Protein AF-A0A1R1MJ36-F1 (afdb_monomer)

Mean predicted aligned error: 6.84 Å

Sequence (83 aa):
MKYPEGIRRFIYSTNSIERGMKEIKRRAKVIEHFPGEGGVMKLLYYLLKEENDNLRSRVLPCKDEWEKFVKSRDKEVATGRHT

Organism: NCBI:txid191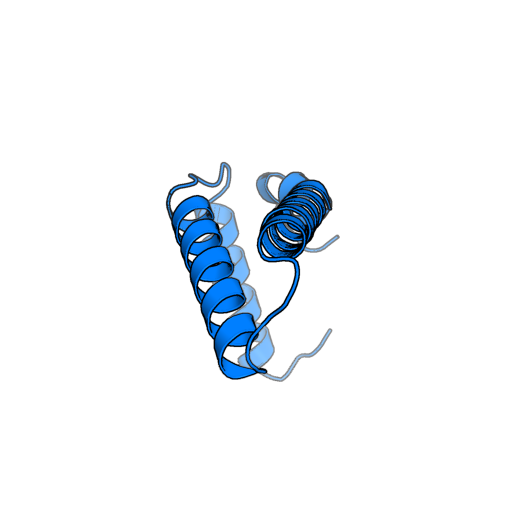4305

Solvent-accessible surface area (backbone atoms only — not comparable to full-atom values): 5066 Å² total; per-residue (Å²): 128,97,66,61,76,69,50,44,68,67,72,72,45,58,62,66,61,52,50,53,53,52,50,54,54,54,56,55,60,73,57,75,68,71,98,42,70,70,54,51,52,52,54,51,50,53,53,53,50,53,52,50,54,58,55,69,72,53,82,60,90,38,50,71,61,50,53,51,50,51,57,52,49,53,51,36,59,75,67,68,60,85,127

Foldseek 3Di:
DLDDPLCVVVVPDCPLVVVLVVVLVVVVVVVVDDPDPVRSVVSNVVSVVVSVVVVVPDDRPPVVRVVVSVVVVVVCVVVVPDD

Structure (mmCIF, N/CA/C/O backbone):
data_AF-A0A1R1MJ36-F1
#
_entry.id   AF-A0A1R1MJ36-F1
#
loop_
_atom_site.group_PDB
_atom_site.id
_atom_site.type_symbol
_atom_site.label_atom_id
_atom_site.label_alt_id
_atom_site.label_comp_id
_atom_site.label_asym_id
_atom_site.label_entity_id
_atom_site.label_seq_id
_atom_site.pdbx_PDB_ins_code
_atom_site.Cartn_x
_atom_site.Cartn_y
_atom_site.Cartn_z
_atom_site.occupancy
_atom_site.B_iso_or_equiv
_atom_site.auth_seq_id
_atom_site.auth_comp_id
_atom_site.auth_asym_id
_atom_site.auth_atom_id
_atom_site.pdbx_PDB_model_num
ATOM 1 N N . MET A 1 1 ? 15.111 -18.746 -10.683 1.00 56.59 1 MET A N 1
ATOM 2 C CA . MET A 1 1 ? 14.320 -17.568 -10.254 1.00 56.59 1 MET A CA 1
ATOM 3 C C . MET A 1 1 ? 13.903 -16.802 -11.516 1.00 56.59 1 MET A C 1
ATOM 5 O O . MET A 1 1 ? 14.777 -16.236 -12.155 1.00 56.59 1 MET A O 1
ATOM 9 N N . LYS A 1 2 ? 12.632 -16.882 -11.954 1.00 82.25 2 LYS A N 1
ATOM 10 C CA . LYS A 1 2 ? 12.183 -16.467 -13.312 1.00 82.25 2 LYS A CA 1
ATOM 11 C C . LYS A 1 2 ? 12.068 -14.937 -13.536 1.00 82.25 2 LYS A C 1
ATOM 13 O O . LYS A 1 2 ? 11.763 -14.528 -14.644 1.00 82.25 2 LYS A O 1
ATOM 18 N N . TYR A 1 3 ? 12.304 -14.086 -12.532 1.00 83.44 3 TYR A N 1
ATOM 19 C CA . TYR A 1 3 ? 12.118 -12.626 -12.650 1.00 83.44 3 TYR A CA 1
ATOM 20 C C . TYR A 1 3 ? 13.388 -11.876 -13.111 1.00 83.44 3 TYR A C 1
ATOM 22 O O . TYR A 1 3 ? 14.488 -12.305 -12.732 1.00 83.44 3 TYR A O 1
ATOM 30 N N . PRO A 1 4 ? 13.266 -10.748 -13.848 1.00 87.56 4 PRO A N 1
ATOM 31 C CA . PRO A 1 4 ? 14.391 -9.869 -14.197 1.00 87.56 4 PRO A CA 1
ATOM 32 C C . PRO A 1 4 ? 15.145 -9.358 -12.964 1.00 87.56 4 PRO A C 1
ATOM 34 O O . PRO A 1 4 ? 14.537 -9.101 -11.924 1.00 87.56 4 PRO A O 1
ATOM 37 N N . GLU A 1 5 ? 16.465 -9.201 -13.055 1.00 85.06 5 GLU A N 1
ATOM 38 C CA . GLU A 1 5 ? 17.316 -8.881 -11.900 1.00 85.06 5 GLU A CA 1
ATOM 39 C C . GLU A 1 5 ? 16.945 -7.549 -11.234 1.00 85.06 5 GLU A C 1
ATOM 41 O O . GLU A 1 5 ? 16.835 -7.479 -10.007 1.00 85.06 5 GLU A O 1
ATOM 46 N N . GLY A 1 6 ? 16.621 -6.532 -12.039 1.00 83.38 6 GLY A N 1
ATOM 47 C CA . GLY A 1 6 ? 16.262 -5.201 -11.550 1.00 83.38 6 GLY A CA 1
ATOM 48 C C . GLY A 1 6 ? 14.986 -5.143 -10.700 1.00 83.38 6 GLY A C 1
ATOM 49 O O . GLY A 1 6 ? 14.834 -4.205 -9.917 1.00 83.38 6 GLY A O 1
ATOM 50 N N . ILE A 1 7 ? 14.079 -6.129 -10.803 1.00 85.06 7 ILE A N 1
ATOM 51 C CA . ILE A 1 7 ? 12.825 -6.145 -10.027 1.00 85.06 7 ILE A CA 1
ATOM 52 C C . ILE A 1 7 ? 12.865 -7.084 -8.820 1.00 85.06 7 ILE A C 1
ATOM 54 O O . ILE A 1 7 ? 12.079 -6.917 -7.886 1.00 85.06 7 ILE A O 1
ATOM 58 N N . ARG A 1 8 ? 13.802 -8.041 -8.783 1.00 87.06 8 ARG A N 1
ATOM 59 C CA . ARG A 1 8 ? 13.892 -9.053 -7.712 1.00 87.06 8 ARG A CA 1
ATOM 60 C C . ARG A 1 8 ? 13.905 -8.425 -6.324 1.00 87.06 8 ARG A C 1
ATOM 62 O O . ARG A 1 8 ? 13.160 -8.867 -5.458 1.00 87.06 8 ARG A O 1
ATOM 69 N N . ARG A 1 9 ? 14.689 -7.361 -6.120 1.00 85.75 9 ARG A N 1
ATOM 70 C CA . ARG A 1 9 ? 14.774 -6.664 -4.823 1.00 85.75 9 ARG A CA 1
ATOM 71 C C . ARG A 1 9 ? 13.411 -6.161 -4.338 1.00 85.75 9 ARG A C 1
ATOM 73 O O . ARG A 1 9 ? 13.135 -6.227 -3.146 1.00 85.75 9 ARG A O 1
ATOM 80 N N . PHE A 1 10 ? 12.567 -5.681 -5.250 1.00 81.75 10 PHE A N 1
ATOM 81 C CA . PHE A 1 10 ? 11.231 -5.185 -4.920 1.00 81.75 10 PHE A CA 1
ATOM 82 C C . PHE A 1 10 ? 10.250 -6.323 -4.632 1.00 81.75 10 PHE A C 1
ATOM 84 O O . PHE A 1 10 ? 9.411 -6.178 -3.754 1.00 81.75 10 PHE A O 1
ATOM 91 N N . ILE A 1 11 ? 10.380 -7.456 -5.328 1.00 83.75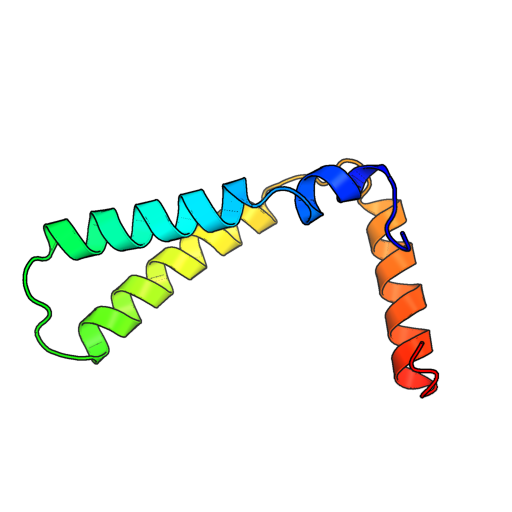 11 ILE A N 1
ATOM 92 C CA . ILE A 1 11 ? 9.518 -8.633 -5.134 1.00 83.75 11 ILE A CA 1
ATOM 93 C C . ILE A 1 11 ? 9.847 -9.358 -3.823 1.00 83.75 11 ILE A C 1
ATO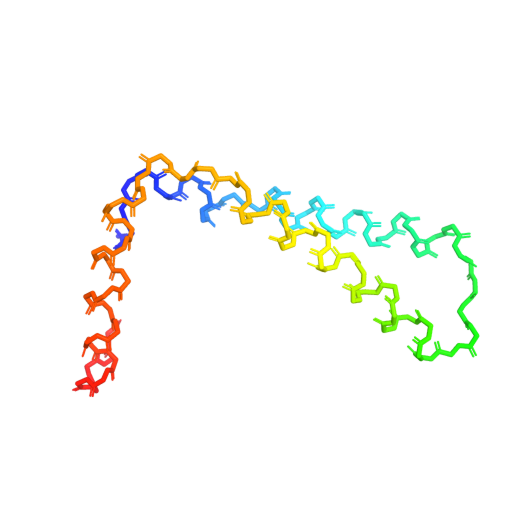M 95 O O . ILE A 1 11 ? 8.942 -9.785 -3.115 1.00 83.75 11 ILE A O 1
ATOM 99 N N . TYR A 1 12 ? 11.132 -9.503 -3.489 1.00 85.62 12 TYR A N 1
ATOM 100 C CA . TYR A 1 12 ? 11.559 -10.223 -2.284 1.00 85.62 12 TYR A CA 1
ATOM 101 C C . TYR A 1 12 ? 11.475 -9.395 -1.006 1.00 85.62 12 TYR A C 1
ATOM 103 O O . TYR A 1 12 ? 11.520 -9.957 0.085 1.00 85.62 12 TYR A O 1
ATOM 111 N N . SER A 1 13 ? 11.368 -8.071 -1.114 1.00 86.00 13 SER A N 1
ATOM 112 C CA . SER A 1 13 ? 11.229 -7.225 0.063 1.00 86.00 13 SER A CA 1
ATOM 113 C C . SER A 1 13 ? 9.788 -7.230 0.569 1.00 86.00 13 SER A C 1
ATOM 115 O O . SER A 1 13 ? 8.872 -6.777 -0.112 1.00 86.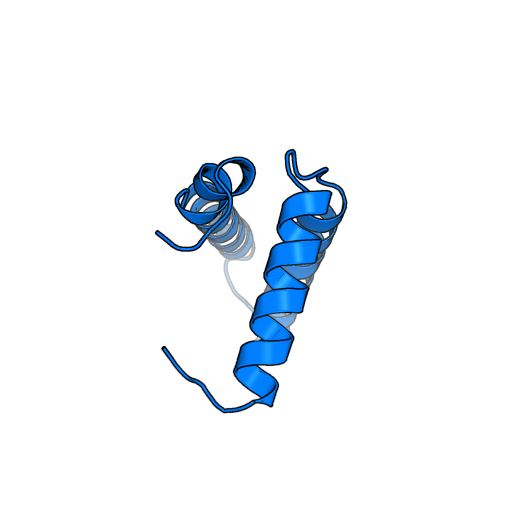00 13 SER A O 1
ATOM 117 N N . THR A 1 14 ? 9.594 -7.656 1.815 1.00 89.06 14 THR A N 1
ATOM 118 C CA . THR A 1 14 ? 8.317 -7.524 2.535 1.00 89.06 14 THR A CA 1
ATOM 119 C C . THR A 1 14 ? 8.081 -6.109 3.060 1.00 89.06 14 THR A C 1
ATOM 121 O O . THR A 1 14 ? 6.983 -5.805 3.522 1.00 89.06 14 THR A O 1
ATOM 124 N N . ASN A 1 15 ? 9.068 -5.211 2.955 1.00 88.56 15 ASN A N 1
ATOM 125 C CA . ASN A 1 15 ? 9.043 -3.888 3.580 1.00 88.56 15 ASN A CA 1
ATOM 126 C C . ASN A 1 15 ? 7.825 -3.048 3.162 1.00 88.56 15 ASN A C 1
ATOM 128 O O . ASN A 1 15 ? 7.230 -2.368 3.993 1.00 88.56 15 ASN A O 1
ATOM 132 N N . SER A 1 16 ? 7.417 -3.105 1.890 1.00 84.69 16 SER A N 1
ATOM 133 C CA . SER A 1 16 ? 6.221 -2.389 1.422 1.00 84.69 16 SER A CA 1
ATOM 134 C C . SER A 1 16 ? 4.938 -2.917 2.067 1.00 84.69 16 SER A C 1
ATOM 136 O O . SER A 1 16 ? 4.121 -2.126 2.535 1.00 84.69 16 SER A O 1
ATOM 138 N N . ILE A 1 17 ? 4.793 -4.239 2.172 1.00 89.12 17 ILE A N 1
ATOM 139 C CA . ILE A 1 17 ? 3.633 -4.877 2.810 1.00 89.12 17 ILE A CA 1
ATOM 140 C C . ILE A 1 17 ? 3.627 -4.578 4.312 1.00 89.12 17 ILE A C 1
ATOM 142 O O . ILE A 1 17 ? 2.604 -4.180 4.867 1.00 89.12 17 ILE A O 1
ATOM 146 N N . GLU A 1 18 ? 4.776 -4.708 4.974 1.00 93.19 18 GLU A N 1
ATOM 147 C CA . GLU A 1 18 ? 4.929 -4.407 6.397 1.00 93.19 18 GLU A CA 1
ATOM 148 C C . GLU A 1 18 ? 4.603 -2.947 6.712 1.00 93.19 18 GLU A C 1
ATOM 150 O O . GLU A 1 18 ? 3.919 -2.665 7.698 1.00 93.19 18 GLU A O 1
ATOM 155 N N . ARG A 1 19 ? 5.060 -2.012 5.872 1.00 92.00 19 ARG A N 1
ATOM 156 C CA . ARG A 1 19 ? 4.761 -0.585 6.013 1.00 92.00 19 ARG A CA 1
ATOM 157 C C . ARG A 1 19 ? 3.269 -0.309 5.852 1.00 92.00 19 ARG A C 1
ATOM 159 O O . ARG A 1 19 ? 2.704 0.375 6.703 1.00 92.00 19 ARG A O 1
ATOM 166 N N . GLY A 1 20 ? 2.629 -0.886 4.832 1.00 91.56 20 GLY A N 1
ATOM 167 C CA . GLY A 1 20 ? 1.182 -0.773 4.631 1.00 91.56 20 GLY A CA 1
ATOM 168 C C . GLY A 1 20 ? 0.389 -1.311 5.825 1.00 91.56 20 GLY A C 1
ATOM 169 O O . GLY A 1 20 ? -0.484 -0.631 6.361 1.00 91.56 20 GLY A O 1
ATOM 170 N N . MET A 1 21 ? 0.759 -2.489 6.333 1.00 93.44 21 MET A N 1
ATOM 171 C CA . MET A 1 21 ? 0.117 -3.088 7.508 1.00 93.44 21 MET A CA 1
ATOM 172 C C . MET A 1 21 ? 0.330 -2.272 8.789 1.00 93.44 21 MET A C 1
ATOM 174 O O . MET A 1 21 ? -0.586 -2.162 9.607 1.00 93.44 21 MET A O 1
ATOM 178 N N . LYS A 1 22 ? 1.514 -1.677 8.981 1.00 95.38 22 LYS A N 1
ATOM 179 C CA . LYS A 1 22 ? 1.772 -0.760 10.105 1.00 95.38 22 LYS A CA 1
ATOM 180 C C . LYS A 1 22 ? 0.875 0.472 10.032 1.00 95.38 22 LYS A C 1
ATOM 182 O O . LYS A 1 22 ? 0.323 0.868 11.056 1.00 95.38 22 LYS A O 1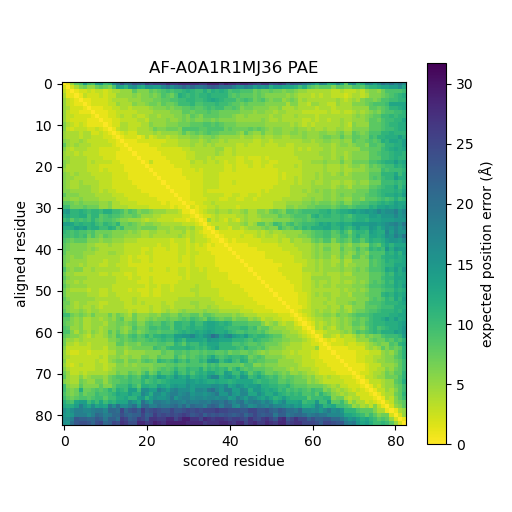
ATOM 187 N N . GLU A 1 23 ? 0.691 1.042 8.846 1.00 93.88 23 GLU A N 1
ATOM 188 C CA . GLU A 1 23 ? -0.149 2.224 8.658 1.00 93.88 23 GLU A CA 1
ATOM 189 C C . GLU A 1 23 ? -1.635 1.924 8.899 1.00 93.88 23 GLU A C 1
ATOM 191 O O . GLU A 1 23 ? -2.301 2.674 9.616 1.00 93.88 23 GLU A O 1
ATOM 196 N N . ILE A 1 24 ? -2.133 0.782 8.408 1.00 94.00 24 ILE A N 1
ATOM 197 C CA . ILE A 1 24 ? -3.495 0.304 8.700 1.00 94.00 24 ILE A CA 1
ATOM 198 C C . ILE A 1 24 ? -3.702 0.181 10.215 1.00 94.00 24 ILE A C 1
ATOM 200 O O . ILE A 1 24 ? -4.650 0.750 10.755 1.00 94.00 24 ILE A O 1
ATOM 204 N N . LYS A 1 25 ? -2.787 -0.498 10.924 1.00 93.75 25 LYS A N 1
ATOM 205 C CA . LYS A 1 25 ? -2.864 -0.656 12.388 1.00 93.75 25 LYS A CA 1
ATOM 206 C C . LYS A 1 25 ? -2.826 0.687 13.118 1.00 93.75 25 LYS A C 1
ATOM 208 O O . LYS A 1 25 ? -3.574 0.882 14.072 1.00 93.75 25 LYS A O 1
ATOM 213 N N . ARG A 1 26 ? -1.978 1.621 12.674 1.00 95.19 26 ARG A N 1
ATOM 214 C CA . ARG A 1 26 ? -1.850 2.956 13.272 1.00 95.19 26 ARG A CA 1
ATOM 215 C C . ARG A 1 26 ? -3.146 3.757 13.141 1.00 95.19 26 ARG A C 1
ATOM 217 O O . ARG A 1 26 ? -3.606 4.299 14.140 1.00 95.19 26 ARG A O 1
ATOM 224 N N . ARG A 1 27 ? -3.748 3.817 11.945 1.00 93.12 27 ARG A N 1
ATOM 225 C CA . ARG A 1 27 ? -5.003 4.563 11.725 1.00 93.12 27 ARG A CA 1
ATOM 226 C C . ARG A 1 27 ? -6.197 3.896 12.407 1.00 93.12 27 ARG A C 1
ATOM 228 O O . ARG A 1 27 ? -7.012 4.596 12.995 1.00 93.12 27 ARG A O 1
ATOM 235 N N . ALA A 1 28 ? -6.259 2.563 12.403 1.00 92.31 28 ALA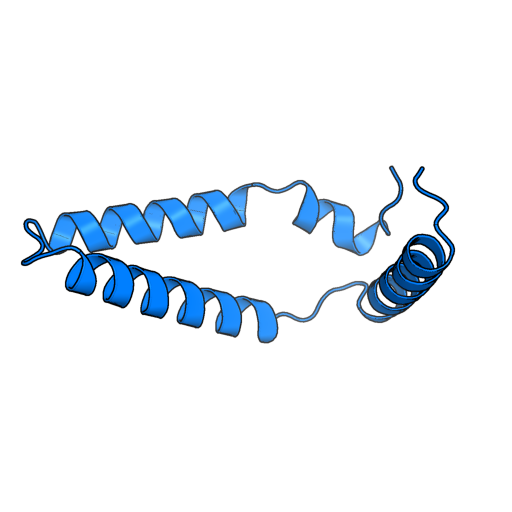 A N 1
ATOM 236 C CA . ALA A 1 28 ? -7.290 1.827 13.131 1.00 92.31 28 ALA A CA 1
ATOM 237 C C . ALA A 1 28 ? -7.223 2.083 14.645 1.00 92.31 28 ALA A C 1
ATOM 239 O O . ALA A 1 28 ? -8.258 2.283 15.270 1.00 92.31 28 ALA A O 1
ATOM 240 N N . LYS A 1 29 ? -6.013 2.157 15.223 1.00 93.00 29 LYS A N 1
ATOM 241 C CA . LYS A 1 29 ? -5.822 2.477 16.645 1.00 93.00 29 LYS A CA 1
ATOM 242 C C . LYS A 1 29 ? -6.352 3.866 17.019 1.00 93.00 29 LYS A C 1
ATOM 244 O O . LYS A 1 29 ? -6.912 4.007 18.093 1.00 93.00 29 LYS A O 1
ATOM 249 N N . VAL A 1 30 ? -6.181 4.868 16.152 1.00 94.06 30 VAL A N 1
ATOM 250 C CA . VAL A 1 30 ? -6.652 6.249 16.399 1.00 94.06 30 VAL A CA 1
ATOM 251 C C . VAL A 1 30 ? -8.177 6.354 16.384 1.00 94.06 30 VAL A C 1
ATOM 253 O O . VAL A 1 30 ? -8.734 7.193 17.077 1.00 94.06 30 VAL A O 1
ATOM 256 N N . ILE A 1 31 ? -8.852 5.525 15.587 1.00 90.81 31 ILE A N 1
ATOM 257 C CA . ILE A 1 31 ? -10.316 5.550 15.480 1.00 90.81 31 ILE A CA 1
ATOM 258 C C . ILE A 1 31 ? -10.980 4.946 16.727 1.00 90.81 31 ILE A C 1
ATOM 260 O O . ILE A 1 31 ? -12.109 5.315 17.023 1.00 90.81 31 ILE A O 1
ATOM 264 N N . GLU A 1 32 ? -10.272 4.077 17.464 1.00 86.31 32 GLU A N 1
ATOM 265 C CA . GLU A 1 32 ? -10.683 3.369 18.694 1.00 86.31 32 GLU A CA 1
ATOM 266 C C . GLU A 1 32 ? -11.912 2.454 18.544 1.00 86.31 32 GLU A C 1
ATOM 268 O O . GLU A 1 32 ? -11.840 1.272 18.881 1.00 86.31 32 GLU A O 1
ATOM 273 N N . HIS A 1 33 ? -13.014 2.952 17.983 1.00 90.81 33 HIS A N 1
ATOM 274 C CA . HIS A 1 33 ? -14.236 2.213 17.706 1.00 90.81 33 HIS A CA 1
ATOM 275 C C . HIS A 1 33 ? -14.794 2.557 16.320 1.00 90.81 33 HIS A C 1
ATOM 277 O O . HIS A 1 33 ? -15.011 3.720 15.979 1.00 90.81 33 HIS A O 1
ATOM 283 N N . PHE A 1 34 ? -15.070 1.532 15.514 1.00 91.25 34 PHE A N 1
ATOM 284 C CA . PHE A 1 34 ? -15.729 1.712 14.223 1.00 91.25 34 PHE A CA 1
ATOM 285 C C . PHE A 1 34 ? -17.247 1.571 14.382 1.00 91.25 34 PHE A C 1
ATOM 287 O O . PHE A 1 34 ? -17.689 0.585 14.964 1.00 91.25 34 PHE A O 1
ATOM 294 N N . PRO A 1 35 ? -18.055 2.469 13.786 1.00 87.56 35 PRO A N 1
ATOM 295 C CA . PRO A 1 35 ? -19.518 2.416 13.880 1.00 87.56 35 PRO A CA 1
ATOM 296 C C . PRO A 1 35 ? -20.144 1.221 13.133 1.00 87.56 35 PRO A C 1
ATOM 298 O O . PRO A 1 35 ? -21.350 1.016 13.195 1.00 87.56 35 PRO A O 1
ATOM 301 N N . GLY A 1 36 ? -19.340 0.458 12.385 1.00 92.00 36 GLY A N 1
ATOM 302 C CA . GLY A 1 36 ? -19.747 -0.722 11.628 1.00 92.00 36 GLY A CA 1
ATOM 303 C C . GLY A 1 36 ? -18.749 -1.066 10.519 1.00 92.00 36 GLY A C 1
ATOM 304 O O . GLY A 1 36 ? -17.790 -0.327 10.267 1.00 92.00 36 GLY A O 1
ATOM 305 N N . GLU A 1 37 ? -18.995 -2.169 9.812 1.00 92.56 37 GLU A N 1
ATOM 306 C CA . GLU A 1 37 ? -18.110 -2.684 8.752 1.00 92.56 37 GLU A CA 1
ATOM 307 C C . GLU A 1 37 ? -17.875 -1.676 7.619 1.00 92.56 37 GLU A C 1
ATOM 309 O O . GLU A 1 37 ? -16.762 -1.551 7.109 1.00 92.56 37 GLU A O 1
ATOM 314 N N . GLY A 1 38 ? -18.891 -0.878 7.271 1.00 93.75 38 GLY A N 1
ATOM 315 C CA . GLY A 1 38 ? -18.771 0.153 6.237 1.00 93.75 38 GLY A CA 1
ATOM 316 C C . GLY A 1 38 ? -17.712 1.218 6.555 1.00 93.75 38 GLY A C 1
ATOM 317 O O . GLY A 1 38 ? -17.047 1.719 5.647 1.00 93.75 38 GLY A O 1
ATOM 318 N N . GLY A 1 39 ? -17.505 1.536 7.839 1.00 91.31 39 GLY A N 1
ATOM 319 C CA . GLY A 1 39 ? -16.450 2.453 8.276 1.00 91.31 39 GLY A CA 1
ATOM 320 C C . GLY A 1 39 ? -15.055 1.859 8.079 1.00 91.31 39 GLY A C 1
ATOM 321 O O . GLY A 1 39 ? -14.158 2.532 7.568 1.00 91.31 39 GLY A O 1
ATOM 322 N N . VAL A 1 40 ? -14.899 0.574 8.408 1.00 92.81 40 VAL A N 1
ATOM 323 C CA . VAL A 1 40 ? -13.648 -0.176 8.221 1.00 92.81 40 VAL A CA 1
ATOM 324 C C . VAL A 1 40 ? -13.306 -0.286 6.737 1.00 92.81 40 VAL A C 1
ATOM 326 O O . VAL A 1 40 ? -12.191 0.042 6.332 1.00 92.81 40 VAL A O 1
ATOM 329 N N . MET A 1 41 ? -14.278 -0.673 5.908 1.00 94.94 41 MET A N 1
ATOM 330 C CA . MET A 1 41 ? -14.092 -0.810 4.461 1.00 94.94 41 MET A CA 1
ATOM 331 C C . MET A 1 41 ? -13.714 0.514 3.802 1.00 94.94 41 MET A C 1
ATOM 333 O O . MET A 1 41 ? -12.831 0.548 2.947 1.00 94.94 41 MET A O 1
ATOM 337 N N . LYS A 1 42 ? -14.327 1.623 4.231 1.00 94.38 42 LYS A N 1
ATOM 338 C CA . LYS A 1 42 ? -13.992 2.957 3.722 1.00 94.38 42 LYS A CA 1
ATOM 339 C C . LYS A 1 42 ? -12.561 3.364 4.088 1.00 94.38 42 LYS A C 1
ATOM 341 O O . LYS A 1 42 ? -11.839 3.859 3.224 1.00 94.38 42 LYS A O 1
ATOM 346 N N . LEU A 1 43 ? -12.130 3.129 5.332 1.00 93.12 43 LEU A N 1
ATOM 347 C CA . LEU A 1 43 ? -10.745 3.380 5.750 1.00 93.12 43 LEU A CA 1
ATOM 348 C C . LEU A 1 43 ? -9.756 2.556 4.919 1.00 93.12 43 LEU A C 1
ATOM 350 O O . LEU A 1 43 ? -8.776 3.100 4.407 1.00 93.12 43 LEU A O 1
ATOM 354 N N . LEU A 1 44 ? -10.022 1.255 4.788 1.00 93.94 44 LEU A N 1
ATOM 355 C CA . LEU A 1 44 ? -9.168 0.346 4.035 1.00 93.94 44 LEU A CA 1
ATOM 356 C C . LEU A 1 44 ? -9.070 0.775 2.569 1.00 93.94 44 LEU A C 1
ATOM 358 O O . LEU A 1 44 ? -7.971 0.845 2.027 1.00 93.94 44 LEU A O 1
ATOM 362 N N . TYR A 1 45 ? -10.196 1.133 1.952 1.00 95.75 45 TYR A N 1
ATOM 363 C CA . TYR A 1 45 ? -10.226 1.637 0.583 1.00 95.75 45 TYR A CA 1
ATOM 364 C C . TYR A 1 45 ? -9.338 2.871 0.403 1.00 95.75 45 TYR A C 1
ATOM 366 O O . TYR A 1 45 ? -8.525 2.904 -0.519 1.00 95.75 45 TYR A O 1
ATOM 374 N N . TYR A 1 46 ? -9.445 3.870 1.284 1.00 95.50 46 TYR A N 1
ATOM 375 C CA . TYR A 1 46 ? -8.628 5.078 1.166 1.00 95.50 46 TYR A CA 1
ATOM 376 C C . TYR A 1 46 ? -7.134 4.797 1.321 1.00 95.50 46 TYR A C 1
ATOM 378 O O . TYR A 1 46 ? -6.341 5.329 0.549 1.00 95.50 46 TYR A O 1
ATOM 386 N N . LEU A 1 47 ? -6.758 3.926 2.259 1.00 93.50 47 LEU A N 1
ATOM 387 C CA . LEU A 1 47 ? -5.367 3.512 2.447 1.00 93.50 47 LEU A CA 1
ATOM 388 C C . LEU A 1 47 ? -4.806 2.783 1.224 1.00 93.50 47 LEU A C 1
ATOM 390 O O . LEU A 1 47 ? -3.704 3.082 0.774 1.00 93.50 47 LEU A O 1
ATOM 394 N N . LEU A 1 48 ? -5.571 1.844 0.665 1.00 93.62 48 LEU A N 1
ATOM 395 C CA . LEU A 1 48 ? -5.153 1.102 -0.522 1.00 93.62 48 LEU A CA 1
ATOM 396 C C . LEU A 1 48 ? -5.076 1.998 -1.759 1.00 93.62 48 LEU A C 1
ATOM 398 O O . LEU A 1 48 ? -4.182 1.821 -2.583 1.00 93.62 48 LEU A O 1
ATOM 402 N N . LYS A 1 49 ? -5.984 2.971 -1.884 1.00 95.25 49 LYS A N 1
ATOM 403 C CA . LYS A 1 49 ? -5.951 3.956 -2.965 1.00 95.25 49 LYS A CA 1
ATOM 404 C C . LYS A 1 49 ? -4.691 4.822 -2.888 1.00 95.25 49 LYS A C 1
ATOM 406 O O . LYS A 1 49 ? -3.992 4.947 -3.888 1.00 95.25 49 LYS A O 1
ATOM 411 N N . GLU A 1 50 ? -4.378 5.346 -1.703 1.00 92.69 50 GLU A N 1
ATOM 412 C CA . GLU A 1 50 ? -3.167 6.136 -1.444 1.00 92.69 50 GLU A CA 1
ATOM 413 C C . GLU A 1 50 ? -1.894 5.336 -1.778 1.00 92.69 50 GLU A C 1
ATOM 415 O O . GLU A 1 50 ? -1.027 5.813 -2.510 1.00 92.69 50 GLU A O 1
ATOM 420 N N . GLU A 1 51 ? -1.802 4.083 -1.319 1.00 90.94 51 GLU A N 1
ATOM 421 C CA . GLU A 1 51 ? -0.648 3.227 -1.620 1.00 90.94 51 GLU A CA 1
ATOM 422 C C . GLU A 1 51 ? -0.554 2.882 -3.114 1.00 90.94 51 GLU A C 1
ATOM 424 O O . GLU A 1 51 ? 0.538 2.885 -3.681 1.00 90.94 51 GLU A O 1
ATOM 429 N N . ASN A 1 52 ? -1.6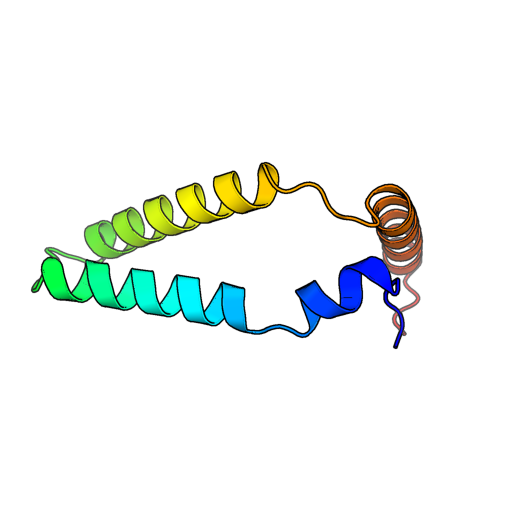79 2.633 -3.788 1.00 92.62 52 ASN A N 1
ATOM 430 C CA . ASN A 1 52 ? -1.692 2.396 -5.230 1.00 92.62 52 ASN A CA 1
ATOM 431 C C . ASN A 1 52 ? -1.169 3.611 -6.011 1.00 92.62 52 ASN A C 1
ATOM 433 O O . ASN A 1 52 ? -0.382 3.444 -6.944 1.00 92.62 52 ASN A O 1
ATOM 437 N N . ASP A 1 53 ? -1.560 4.823 -5.626 1.00 92.62 53 ASP A N 1
ATOM 438 C CA . ASP A 1 53 ? -1.089 6.047 -6.277 1.00 92.62 53 ASP A CA 1
ATOM 439 C C . ASP A 1 53 ? 0.419 6.256 -6.035 1.00 92.62 53 ASP A C 1
ATOM 441 O O . ASP A 1 53 ? 1.165 6.582 -6.964 1.00 92.62 53 ASP A O 1
ATOM 445 N N . ASN A 1 54 ? 0.902 5.937 -4.829 1.00 88.94 54 ASN A N 1
ATOM 446 C CA . ASN A 1 54 ? 2.330 5.922 -4.500 1.00 88.94 54 ASN A CA 1
ATOM 447 C C . ASN A 1 54 ? 3.124 4.869 -5.283 1.00 88.94 54 ASN A C 1
ATOM 449 O O . ASN A 1 54 ? 4.289 5.090 -5.605 1.00 88.94 54 ASN A O 1
ATOM 453 N N . LEU A 1 55 ? 2.542 3.704 -5.568 1.00 85.81 55 LEU A N 1
ATOM 454 C CA . LEU A 1 55 ? 3.194 2.670 -6.373 1.00 85.81 55 LEU A CA 1
ATOM 455 C C . LEU A 1 55 ? 3.214 3.044 -7.857 1.00 85.81 55 LEU A C 1
ATOM 457 O O . LEU A 1 55 ? 4.219 2.810 -8.523 1.00 85.81 55 LEU A O 1
ATOM 461 N N . ARG A 1 56 ? 2.143 3.663 -8.365 1.00 86.31 56 ARG A N 1
ATOM 462 C CA . ARG A 1 56 ? 2.046 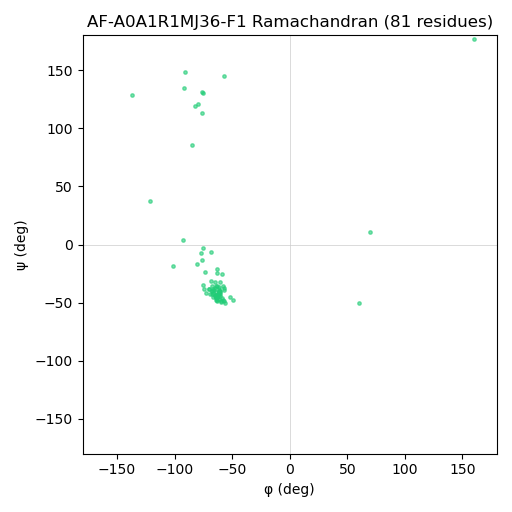4.132 -9.757 1.00 86.31 56 ARG A CA 1
ATOM 463 C C . ARG A 1 56 ? 3.032 5.248 -10.083 1.00 86.31 56 ARG A C 1
ATOM 465 O O . ARG A 1 56 ? 3.493 5.321 -11.218 1.00 86.31 56 ARG A O 1
ATOM 472 N N . SER A 1 57 ? 3.356 6.104 -9.116 1.00 87.25 57 SER A N 1
ATOM 473 C CA . SER A 1 57 ? 4.322 7.192 -9.308 1.00 87.25 57 SER A CA 1
ATOM 474 C C . SER A 1 57 ? 5.783 6.724 -9.309 1.00 87.25 57 SER A C 1
ATOM 476 O O . SER A 1 57 ? 6.669 7.474 -9.720 1.00 87.25 57 SER A O 1
ATOM 478 N N . ARG A 1 58 ? 6.068 5.485 -8.885 1.00 84.25 58 ARG A N 1
ATOM 479 C CA . ARG A 1 58 ? 7.435 4.950 -8.858 1.00 84.25 58 ARG A CA 1
ATOM 480 C C . ARG A 1 58 ? 7.908 4.554 -10.250 1.00 84.25 58 ARG A C 1
ATOM 482 O O . ARG A 1 58 ? 7.269 3.774 -10.952 1.00 84.25 58 ARG A O 1
ATOM 489 N N . VAL A 1 59 ? 9.106 5.010 -10.602 1.00 82.12 59 VAL A N 1
ATOM 490 C CA . VAL A 1 59 ? 9.818 4.532 -11.789 1.00 82.12 59 VAL A CA 1
ATOM 491 C C . VAL A 1 59 ? 10.528 3.226 -11.441 1.00 82.12 59 VAL A C 1
ATOM 493 O O . VAL A 1 59 ? 11.375 3.185 -10.547 1.00 82.12 59 VAL A O 1
ATOM 496 N N . LEU A 1 60 ? 10.177 2.147 -12.140 1.00 81.56 60 LEU A N 1
ATOM 497 C CA . LEU A 1 60 ? 10.880 0.873 -12.011 1.00 81.56 60 LEU A CA 1
ATOM 498 C C . LEU A 1 60 ? 12.230 0.951 -12.739 1.00 81.56 60 LEU A C 1
ATOM 500 O O . LEU A 1 60 ? 12.241 1.300 -13.921 1.00 81.56 60 LEU A O 1
ATOM 504 N N . PRO A 1 61 ? 13.348 0.552 -12.102 1.00 79.44 61 PRO A N 1
ATOM 505 C CA . PRO A 1 61 ? 14.666 0.564 -12.741 1.00 79.44 61 PRO A CA 1
ATOM 506 C C . PRO A 1 61 ? 14.757 -0.288 -14.016 1.00 79.44 61 PRO A C 1
ATOM 508 O O . PRO A 1 61 ? 15.582 -0.018 -14.876 1.00 79.44 61 PRO A O 1
ATOM 511 N N . CYS A 1 62 ? 13.908 -1.313 -14.141 1.00 84.88 62 CYS A N 1
ATOM 512 C CA . CYS A 1 62 ? 13.886 -2.263 -15.259 1.00 84.88 62 CYS A CA 1
ATOM 513 C C . CYS A 1 62 ? 12.527 -2.283 -15.979 1.00 84.88 62 CYS A C 1
ATOM 515 O O . CYS A 1 62 ? 12.040 -3.345 -16.367 1.00 84.88 62 CYS A O 1
ATOM 517 N N . LYS A 1 63 ? 11.880 -1.118 -16.128 1.00 83.94 63 LYS A N 1
ATOM 518 C CA . LYS A 1 63 ? 10.527 -1.002 -16.702 1.00 83.94 63 LYS A CA 1
ATOM 519 C C . LYS A 1 63 ? 10.373 -1.752 -18.035 1.00 83.94 63 LYS A C 1
ATOM 521 O O . LYS A 1 63 ? 9.446 -2.545 -18.174 1.00 83.94 63 LYS A O 1
ATOM 526 N N . ASP A 1 64 ? 11.313 -1.578 -18.962 1.00 85.62 64 ASP A N 1
ATOM 527 C CA . ASP A 1 64 ? 11.246 -2.195 -20.294 1.00 85.62 64 ASP A CA 1
ATOM 528 C C . ASP A 1 64 ? 11.384 -3.724 -20.251 1.00 85.62 64 ASP A C 1
ATOM 530 O O . ASP A 1 64 ? 10.690 -4.450 -20.966 1.00 85.62 64 ASP A O 1
ATOM 534 N N . GLU A 1 65 ? 12.277 -4.237 -19.401 1.00 85.00 65 GLU A N 1
ATOM 535 C CA . GLU A 1 65 ? 12.452 -5.679 -19.193 1.00 85.00 65 GLU A CA 1
ATOM 536 C C . GLU A 1 65 ? 11.225 -6.293 -18.521 1.00 85.00 65 GLU A C 1
ATOM 538 O O . GLU A 1 65 ? 10.780 -7.379 -18.896 1.00 85.00 65 GLU A O 1
ATOM 543 N N . TRP A 1 66 ? 10.648 -5.577 -17.556 1.00 85.56 66 TRP A N 1
ATOM 544 C CA . TRP A 1 66 ? 9.434 -5.981 -16.866 1.00 85.56 66 TRP A CA 1
ATOM 545 C C . TRP A 1 66 ? 8.240 -6.068 -17.819 1.00 85.56 66 TRP A C 1
ATOM 547 O O . TRP A 1 66 ? 7.531 -7.072 -17.819 1.00 85.56 66 TRP A O 1
ATOM 557 N N . GLU A 1 67 ? 8.046 -5.076 -18.689 1.00 86.12 67 GLU A N 1
ATOM 558 C CA . GLU A 1 67 ? 6.970 -5.097 -19.684 1.00 86.12 67 GLU A CA 1
ATOM 559 C C . GLU A 1 67 ? 7.105 -6.270 -20.664 1.00 86.12 67 GLU A C 1
ATOM 561 O O . GLU A 1 67 ? 6.112 -6.923 -20.997 1.00 86.12 67 GLU A O 1
ATOM 566 N N . LYS A 1 68 ? 8.332 -6.579 -21.108 1.00 88.44 68 LYS A N 1
ATOM 567 C CA . LYS A 1 68 ? 8.605 -7.755 -21.951 1.00 88.44 68 LYS A CA 1
ATOM 568 C C . LYS A 1 68 ? 8.303 -9.057 -21.208 1.00 88.44 68 LYS A C 1
ATOM 570 O O . LYS A 1 68 ? 7.666 -9.945 -21.775 1.00 88.44 68 LYS A O 1
ATOM 575 N N . PHE A 1 69 ? 8.716 -9.154 -19.945 1.00 86.50 69 PHE A N 1
ATOM 576 C CA . PHE A 1 69 ? 8.468 -10.317 -19.095 1.00 86.50 69 PHE A CA 1
ATOM 577 C C . PHE A 1 69 ? 6.968 -10.568 -18.883 1.00 86.50 69 PHE A C 1
ATOM 579 O O . PHE A 1 69 ? 6.505 -11.692 -19.071 1.00 86.50 69 PHE A O 1
ATOM 586 N N . VAL A 1 70 ? 6.193 -9.525 -18.563 1.00 86.75 70 VAL A N 1
ATOM 587 C CA . VAL A 1 70 ? 4.734 -9.621 -18.383 1.00 86.75 70 VAL A CA 1
ATOM 588 C C . VAL A 1 70 ? 4.062 -10.106 -19.669 1.00 86.75 70 VAL A C 1
ATOM 590 O O . VAL A 1 70 ? 3.339 -11.098 -19.638 1.00 86.75 70 VAL A O 1
ATOM 593 N N . LYS A 1 71 ? 4.391 -9.504 -20.821 1.00 87.62 71 LYS A N 1
ATOM 594 C CA . LYS A 1 71 ? 3.842 -9.913 -22.128 1.00 87.62 71 LYS A CA 1
ATOM 595 C C . LYS A 1 71 ? 4.205 -11.351 -22.508 1.00 87.62 71 LYS A C 1
ATOM 597 O O . LYS A 1 71 ? 3.401 -12.031 -23.142 1.00 87.62 71 LYS A O 1
ATOM 602 N N . SER A 1 72 ? 5.410 -11.810 -22.165 1.00 84.69 72 SER A N 1
ATOM 603 C CA . SER A 1 72 ? 5.830 -13.203 -22.376 1.00 84.69 72 SER A CA 1
ATOM 604 C C . SER A 1 72 ? 4.966 -14.159 -21.557 1.00 84.69 72 SER A C 1
ATOM 606 O O . SER A 1 72 ? 4.454 -15.145 -22.080 1.00 84.69 72 SER A O 1
ATOM 608 N N . ARG A 1 73 ? 4.744 -13.825 -20.284 1.00 82.31 73 ARG A N 1
ATOM 609 C CA . ARG A 1 73 ? 3.981 -14.653 -19.353 1.00 82.31 73 ARG A CA 1
ATOM 610 C C . ARG A 1 73 ? 2.485 -14.686 -19.680 1.00 82.31 73 ARG A C 1
ATOM 612 O O . ARG A 1 73 ? 1.878 -15.745 -19.591 1.00 82.31 73 ARG A O 1
ATOM 619 N N . ASP A 1 74 ? 1.897 -13.572 -20.111 1.00 81.00 74 ASP A N 1
ATOM 620 C CA . ASP A 1 74 ? 0.481 -13.522 -20.506 1.00 81.00 74 ASP A CA 1
ATOM 621 C C . ASP A 1 74 ? 0.203 -14.423 -21.719 1.00 81.00 74 ASP A C 1
ATOM 623 O O . ASP A 1 74 ? -0.824 -15.100 -21.778 1.00 81.00 74 ASP A O 1
ATOM 627 N N . LYS A 1 75 ? 1.159 -14.508 -22.655 1.00 76.31 75 LYS A N 1
ATOM 628 C CA . LYS A 1 75 ? 1.100 -15.456 -23.777 1.00 76.31 75 LYS A CA 1
ATOM 629 C C . LYS A 1 75 ? 1.209 -16.906 -23.306 1.00 76.31 75 LYS A C 1
ATOM 631 O O . LYS A 1 75 ? 0.474 -17.752 -23.802 1.00 76.31 75 LYS A O 1
ATOM 636 N N . GLU A 1 76 ? 2.084 -17.207 -22.348 1.00 75.06 76 GLU A N 1
ATOM 637 C CA . GLU A 1 76 ? 2.209 -18.555 -21.769 1.00 75.06 76 GLU A CA 1
ATOM 638 C C . GLU A 1 76 ? 0.918 -19.005 -21.066 1.00 75.06 76 GLU A C 1
ATOM 640 O O . GLU A 1 76 ? 0.456 -20.123 -21.306 1.00 75.06 76 GLU A O 1
ATOM 645 N N . VAL A 1 77 ? 0.294 -18.118 -20.277 1.00 74.25 77 VAL A N 1
ATOM 646 C CA . VAL A 1 77 ? -0.996 -18.377 -19.610 1.00 74.25 77 VAL A CA 1
ATOM 647 C C . VAL A 1 77 ? -2.112 -18.582 -20.634 1.00 74.25 77 VAL A C 1
ATOM 649 O O . VAL A 1 77 ? -2.864 -19.546 -20.525 1.00 74.25 77 VAL A O 1
ATOM 652 N N . ALA A 1 78 ? -2.190 -17.740 -21.670 1.00 71.75 78 ALA A N 1
ATOM 653 C CA . ALA A 1 78 ? -3.181 -17.886 -22.739 1.00 71.75 78 ALA A CA 1
ATOM 654 C C . ALA A 1 78 ? -3.021 -19.189 -23.547 1.00 71.75 78 ALA A C 1
ATOM 656 O O . ALA A 1 78 ? -3.990 -19.688 -24.111 1.00 71.75 78 ALA A O 1
ATOM 657 N N . THR A 1 79 ? -1.812 -19.759 -23.581 1.00 73.44 79 THR A N 1
ATOM 658 C CA . THR A 1 79 ? -1.508 -21.009 -24.299 1.00 73.44 79 THR A CA 1
ATOM 659 C C . THR A 1 79 ? -1.650 -22.253 -23.400 1.00 73.44 79 THR A C 1
ATOM 661 O O . THR A 1 79 ? -1.342 -23.363 -23.829 1.00 73.44 79 THR A O 1
ATOM 664 N N . GLY A 1 80 ? -2.091 -22.104 -22.143 1.00 63.62 80 GLY A N 1
ATOM 665 C CA . GLY A 1 80 ? -2.353 -23.224 -21.229 1.00 63.62 80 GLY A CA 1
ATOM 666 C C . GLY A 1 80 ? -1.109 -23.976 -20.732 1.00 63.62 80 GLY A C 1
ATOM 667 O O . GLY A 1 80 ? -1.237 -25.032 -20.114 1.00 63.62 80 GLY A O 1
ATOM 668 N N . ARG A 1 81 ? 0.106 -23.460 -20.969 1.00 60.19 81 ARG A N 1
ATOM 669 C CA . ARG A 1 81 ? 1.340 -24.034 -20.409 1.00 60.19 81 ARG A CA 1
ATOM 670 C C . ARG A 1 81 ? 1.568 -23.480 -19.008 1.00 60.19 81 ARG A C 1
ATOM 672 O O . ARG A 1 81 ? 2.29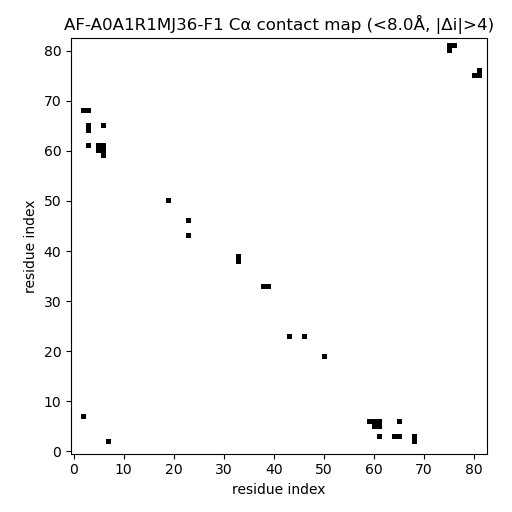6 -22.512 -18.817 1.00 60.19 81 ARG A O 1
ATOM 679 N N . HIS A 1 82 ? 0.953 -24.111 -18.017 1.00 55.09 82 HIS A N 1
ATOM 680 C CA . HIS A 1 82 ? 1.299 -23.874 -16.620 1.00 55.09 82 HIS A CA 1
ATOM 681 C C . HIS A 1 82 ? 2.618 -24.599 -16.297 1.00 55.09 82 HIS A C 1
ATOM 683 O O . HIS A 1 82 ? 2.670 -25.826 -16.333 1.00 55.09 82 HIS A O 1
ATOM 689 N N . THR A 1 83 ? 3.686 -23.841 -16.014 1.00 53.03 83 THR A N 1
ATOM 690 C CA . THR A 1 83 ? 4.911 -24.350 -15.363 1.00 53.03 83 THR A CA 1
ATOM 691 C C . THR A 1 83 ? 5.211 -23.586 -14.092 1.00 53.03 83 THR A C 1
ATOM 693 O O . THR A 1 83 ? 5.294 -22.334 -14.161 1.00 53.03 83 THR A O 1
#

InterPro domains:
  IPR001207 Transposase, mutator type [PF00872] (2-55)

Radius of gyration: 17.71 Å; Cα contacts (8 Å, |Δi|>4): 20; chains: 1; bounding box: 37×32×43 Å

Secondary structure (DSSP, 8-state):
--S-HHHHHHHH--HHHHHHHHHHHHHHHHH-S-SSHHHHHHHHHHHHHHHHHHHHTPPPTTHHHHHHHHHHHHHHHHTT---

pLDDT: mean 86.2, std 9.08, range [53.03, 95.75]